Protein AF-A0A367QY16-F1 (afdb_monomer_lite)

Radius of gyration: 17.52 Å; chains: 1; bounding box: 40×23×53 Å

Organism: NCBI:txid1844469

Structure (mmCIF, N/CA/C/O backbone):
data_AF-A0A367QY16-F1
#
_entry.id   AF-A0A367QY16-F1
#
loop_
_atom_site.group_PDB
_atom_site.id
_atom_site.type_symbol
_atom_site.label_atom_id
_atom_site.label_alt_id
_atom_site.label_comp_id
_atom_site.label_asym_id
_atom_site.label_entity_id
_atom_site.label_seq_id
_atom_site.pdbx_PDB_ins_code
_atom_site.Cartn_x
_atom_site.Cartn_y
_atom_site.Cartn_z
_atom_site.occupancy
_atom_site.B_iso_or_equiv
_atom_site.auth_seq_id
_atom_site.auth_comp_id
_atom_site.auth_asym_id
_atom_site.auth_atom_id
_atom_site.pdbx_PDB_model_num
ATOM 1 N N . MET A 1 1 ? 15.841 -12.588 -4.298 1.00 68.31 1 MET A N 1
ATOM 2 C CA . MET A 1 1 ? 15.109 -12.790 -3.024 1.00 68.31 1 MET A CA 1
ATOM 3 C C . MET A 1 1 ? 15.069 -11.531 -2.154 1.00 68.31 1 MET A C 1
ATOM 5 O O . MET A 1 1 ? 13.974 -11.069 -1.874 1.00 68.31 1 MET A O 1
ATOM 9 N N . LYS A 1 2 ? 16.213 -10.916 -1.800 1.00 82.19 2 LYS A N 1
ATOM 10 C CA . LYS A 1 2 ? 16.260 -9.700 -0.952 1.00 82.19 2 LYS A CA 1
ATOM 11 C C . LYS A 1 2 ? 15.405 -8.526 -1.466 1.00 82.19 2 LYS A C 1
ATOM 13 O O . LYS A 1 2 ? 14.683 -7.927 -0.684 1.00 82.19 2 LYS A O 1
ATOM 18 N N . GLY A 1 3 ? 15.440 -8.241 -2.771 1.00 80.50 3 GLY A N 1
ATOM 19 C CA . GLY A 1 3 ? 14.646 -7.154 -3.365 1.00 80.50 3 GLY A CA 1
ATOM 20 C C . GLY A 1 3 ? 13.133 -7.389 -3.315 1.00 80.50 3 GLY A C 1
ATOM 21 O O . GLY A 1 3 ? 12.389 -6.468 -3.012 1.00 80.50 3 GLY A O 1
ATOM 22 N N . ILE A 1 4 ? 12.683 -8.630 -3.528 1.00 82.56 4 ILE A N 1
ATOM 23 C CA . ILE A 1 4 ? 11.259 -8.992 -3.424 1.00 82.56 4 ILE A CA 1
ATOM 24 C C . ILE A 1 4 ? 10.782 -8.768 -1.990 1.00 82.56 4 ILE A C 1
ATOM 26 O O . ILE A 1 4 ? 9.789 -8.085 -1.781 1.00 82.56 4 ILE A O 1
ATOM 30 N N . ILE A 1 5 ? 11.546 -9.263 -1.010 1.00 87.50 5 ILE A N 1
ATOM 31 C CA . ILE A 1 5 ? 11.250 -9.062 0.413 1.00 87.50 5 ILE A CA 1
ATOM 32 C C . ILE A 1 5 ? 11.160 -7.566 0.731 1.00 87.50 5 ILE A C 1
ATOM 34 O O . ILE A 1 5 ? 10.206 -7.143 1.366 1.00 87.50 5 ILE A O 1
ATOM 38 N N . PHE A 1 6 ? 12.105 -6.755 0.252 1.00 87.69 6 PHE A N 1
ATOM 39 C CA . PHE A 1 6 ? 12.103 -5.311 0.487 1.00 87.69 6 PHE A CA 1
ATOM 40 C C . PHE A 1 6 ? 10.848 -4.617 -0.067 1.00 87.69 6 PHE A C 1
ATOM 42 O O . PHE A 1 6 ? 10.197 -3.863 0.654 1.00 87.69 6 PHE A O 1
ATOM 49 N N . VAL A 1 7 ? 10.472 -4.913 -1.315 1.00 87.31 7 VAL A N 1
ATOM 50 C CA . VAL A 1 7 ? 9.277 -4.344 -1.959 1.00 87.31 7 VAL A CA 1
ATOM 51 C C . VAL A 1 7 ? 8.005 -4.780 -1.227 1.00 87.31 7 VAL A C 1
ATOM 53 O O . VAL A 1 7 ? 7.158 -3.944 -0.917 1.00 87.31 7 VAL A O 1
ATOM 56 N N . THR A 1 8 ? 7.888 -6.062 -0.873 1.00 88.69 8 THR A N 1
ATOM 57 C CA . THR A 1 8 ? 6.743 -6.565 -0.102 1.00 88.69 8 THR A CA 1
ATOM 58 C C . THR A 1 8 ? 6.657 -5.900 1.270 1.00 88.69 8 THR A C 1
ATOM 60 O O . THR A 1 8 ? 5.577 -5.467 1.665 1.00 88.69 8 THR A O 1
ATOM 63 N N . THR A 1 9 ? 7.781 -5.746 1.973 1.00 93.00 9 THR A N 1
ATOM 64 C CA . THR A 1 9 ? 7.817 -5.069 3.275 1.00 93.00 9 THR A CA 1
ATOM 65 C C . THR A 1 9 ? 7.357 -3.619 3.164 1.00 93.00 9 THR A C 1
ATOM 67 O O . THR A 1 9 ? 6.561 -3.185 3.989 1.00 93.00 9 THR A O 1
ATOM 70 N N . ILE A 1 10 ? 7.785 -2.876 2.138 1.00 93.12 10 ILE A N 1
ATOM 71 C CA . ILE A 1 10 ? 7.329 -1.493 1.931 1.00 93.12 10 ILE A CA 1
ATOM 72 C C . ILE A 1 10 ? 5.810 -1.438 1.729 1.00 93.12 10 ILE A C 1
ATOM 74 O O . ILE A 1 10 ? 5.148 -0.636 2.387 1.00 93.12 10 ILE A O 1
ATOM 78 N N . ALA A 1 11 ? 5.243 -2.303 0.879 1.00 92.69 11 ALA A N 1
ATOM 79 C CA . ALA A 1 11 ? 3.791 -2.345 0.675 1.00 92.69 11 ALA A CA 1
ATOM 80 C C . ALA A 1 11 ? 3.029 -2.625 1.974 1.00 92.69 11 ALA A C 1
ATOM 82 O O . ALA A 1 11 ? 2.039 -1.952 2.272 1.00 92.69 11 ALA A O 1
ATOM 83 N N . VAL A 1 12 ? 3.511 -3.593 2.757 1.00 95.75 12 VAL A N 1
ATOM 84 C CA . VAL A 1 12 ? 2.923 -3.946 4.053 1.00 95.75 12 VAL A CA 1
ATOM 85 C C . VAL A 1 12 ? 2.993 -2.764 5.015 1.00 95.75 12 VAL A C 1
ATOM 87 O O . VAL A 1 12 ? 1.985 -2.430 5.630 1.00 95.75 12 VAL A O 1
ATOM 90 N N . VAL A 1 13 ? 4.146 -2.099 5.117 1.00 96.75 13 VAL A N 1
ATOM 91 C CA . VAL A 1 13 ? 4.342 -0.971 6.036 1.00 96.75 13 VAL A CA 1
ATOM 92 C C . VAL A 1 13 ? 3.440 0.207 5.672 1.00 96.75 13 VAL A C 1
ATOM 94 O O . VAL A 1 13 ? 2.740 0.711 6.546 1.00 96.75 13 VAL A O 1
ATOM 97 N N . ILE A 1 14 ? 3.394 0.625 4.402 1.00 94.94 14 ILE A N 1
ATOM 98 C CA . ILE A 1 14 ? 2.551 1.757 3.978 1.00 94.94 14 ILE A CA 1
ATOM 99 C C . ILE A 1 14 ? 1.069 1.444 4.227 1.00 94.94 14 ILE A C 1
ATOM 101 O O . ILE A 1 14 ? 0.359 2.258 4.820 1.00 94.94 14 ILE A O 1
ATOM 105 N N . SER A 1 15 ? 0.616 0.247 3.842 1.00 95.88 15 SER A N 1
ATOM 106 C CA . SER A 1 15 ? -0.776 -0.176 4.053 1.00 95.88 15 SER A CA 1
ATOM 107 C C . SER A 1 15 ? -1.128 -0.228 5.541 1.00 95.88 15 SER A C 1
ATOM 109 O O . SER A 1 15 ? -2.203 0.217 5.941 1.00 95.88 15 SER A O 1
ATOM 111 N N . ALA A 1 16 ? -0.215 -0.730 6.380 1.00 96.12 16 ALA A N 1
ATOM 112 C CA . ALA A 1 16 ? -0.408 -0.800 7.825 1.00 96.12 16 ALA A CA 1
ATOM 113 C C . ALA A 1 16 ? -0.462 0.589 8.470 1.00 96.12 16 ALA A C 1
ATOM 115 O O . ALA A 1 16 ? -1.289 0.802 9.354 1.00 96.12 16 ALA A O 1
ATOM 116 N N . ILE A 1 17 ? 0.365 1.542 8.025 1.00 97.56 17 ILE A N 1
ATOM 117 C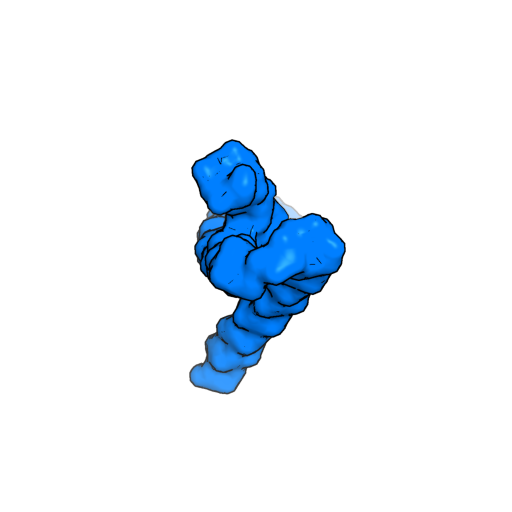 CA . ILE A 1 17 ? 0.317 2.928 8.513 1.00 97.56 17 ILE A CA 1
ATOM 118 C C . ILE A 1 17 ? -1.056 3.540 8.217 1.00 97.56 17 ILE A C 1
ATOM 120 O O . ILE A 1 17 ? -1.707 4.031 9.136 1.00 97.56 17 ILE A O 1
ATOM 124 N N . ILE A 1 18 ? -1.531 3.464 6.969 1.00 95.81 18 ILE A N 1
ATOM 125 C CA . ILE A 1 18 ? -2.826 4.049 6.579 1.00 95.81 18 ILE A CA 1
ATOM 126 C C . ILE A 1 18 ? -3.983 3.367 7.321 1.00 95.81 18 ILE A C 1
ATOM 128 O O . ILE A 1 18 ? -4.838 4.051 7.883 1.00 95.81 18 ILE A O 1
ATOM 132 N N . GLY A 1 19 ? -3.982 2.032 7.391 1.00 94.69 19 GLY A N 1
ATOM 133 C CA . GLY A 1 19 ? -4.994 1.288 8.140 1.00 94.69 19 GLY A CA 1
ATOM 134 C C . GLY A 1 19 ? -4.996 1.637 9.629 1.00 94.69 19 GLY A C 1
ATOM 135 O O . GLY A 1 19 ? -6.061 1.776 10.229 1.00 94.69 19 GLY A O 1
ATOM 136 N N . SER A 1 20 ? -3.818 1.838 10.227 1.00 95.75 20 SER A N 1
ATOM 137 C CA . SER A 1 20 ? -3.695 2.234 11.637 1.00 95.75 20 SER A CA 1
ATOM 138 C C . SER A 1 20 ? -4.233 3.641 11.875 1.00 95.75 20 SER A C 1
ATOM 140 O O . SER A 1 20 ? -4.907 3.866 12.876 1.00 95.75 20 SER A O 1
ATOM 142 N N . LEU A 1 21 ? -3.986 4.580 10.956 1.00 95.50 21 LEU A N 1
ATOM 143 C CA . LEU A 1 21 ? -4.546 5.931 11.040 1.00 95.50 21 LEU A CA 1
ATOM 144 C C . LEU A 1 21 ? -6.079 5.894 11.035 1.00 95.50 21 LEU A C 1
ATOM 146 O O . LEU A 1 21 ? -6.702 6.503 11.904 1.00 95.50 21 LEU A O 1
ATOM 150 N N . TRP A 1 22 ? -6.681 5.125 10.123 1.00 92.50 22 TRP A N 1
ATOM 151 C CA . TRP A 1 22 ? -8.131 4.909 10.103 1.00 92.50 22 TRP A CA 1
ATOM 152 C C . TRP A 1 22 ? -8.646 4.317 11.414 1.00 92.50 22 TRP A C 1
ATOM 154 O O . TRP A 1 22 ? -9.606 4.827 11.991 1.00 92.50 22 TRP A O 1
ATOM 164 N N . ALA A 1 23 ? -7.984 3.269 11.901 1.00 91.31 23 ALA A N 1
ATOM 165 C CA . ALA A 1 23 ? -8.358 2.590 13.130 1.00 91.31 23 ALA A CA 1
ATOM 166 C C . ALA A 1 23 ? -8.301 3.524 14.349 1.00 91.31 23 ALA A C 1
ATOM 168 O O . ALA A 1 23 ? -9.251 3.580 15.120 1.00 91.31 23 ALA A O 1
ATOM 169 N N . ILE A 1 24 ? -7.231 4.309 14.504 1.00 93.38 24 ILE A N 1
ATOM 170 C CA . ILE A 1 24 ? -7.085 5.254 15.621 1.00 93.38 24 ILE A CA 1
ATOM 171 C C . ILE A 1 24 ? -8.206 6.298 15.594 1.00 93.38 24 ILE A C 1
ATOM 173 O O . ILE A 1 24 ? -8.851 6.525 16.617 1.00 93.38 24 ILE A O 1
ATOM 177 N N . ILE A 1 25 ? -8.470 6.900 14.429 1.00 89.81 25 ILE A N 1
ATOM 178 C CA . ILE A 1 25 ? -9.532 7.905 14.276 1.00 89.81 25 ILE A CA 1
ATOM 179 C C . ILE A 1 25 ? -10.893 7.301 14.647 1.00 89.81 25 ILE A C 1
ATOM 181 O O . ILE A 1 25 ? -11.664 7.906 15.391 1.00 89.81 25 ILE A O 1
ATOM 185 N N . TYR A 1 26 ? -11.180 6.093 14.165 1.00 89.69 26 TYR A N 1
ATOM 186 C CA . TYR A 1 26 ? -12.471 5.451 14.383 1.00 89.69 26 TYR A CA 1
ATOM 187 C C . TYR A 1 26 ? -12.649 4.912 15.811 1.00 89.69 26 TYR A C 1
ATOM 189 O O . TYR A 1 26 ? -13.762 4.931 16.343 1.00 89.69 26 TYR A O 1
ATOM 197 N N . LEU A 1 27 ? -11.568 4.484 16.468 1.00 91.62 27 LEU A N 1
ATOM 198 C CA . LEU A 1 27 ? -11.592 4.060 17.869 1.00 91.62 27 LEU A CA 1
ATOM 199 C C . LEU A 1 27 ? -11.967 5.218 18.792 1.00 91.62 27 LEU A C 1
ATOM 201 O O . LEU A 1 27 ? -12.777 5.041 19.700 1.00 91.62 27 LEU A O 1
ATOM 205 N N . LEU A 1 28 ? -11.406 6.404 18.534 1.00 90.56 28 LEU A N 1
ATOM 206 C CA . LEU A 1 28 ? -11.717 7.622 19.284 1.00 90.56 28 LEU A CA 1
ATOM 207 C C . LEU A 1 28 ? -13.191 8.025 19.143 1.00 90.56 28 LEU A C 1
ATOM 209 O O . LEU A 1 28 ? -13.751 8.605 20.070 1.00 90.56 28 LEU A O 1
ATOM 213 N N . TYR A 1 29 ? -13.813 7.703 18.007 1.00 87.38 29 TYR A N 1
ATOM 214 C CA . TYR A 1 29 ? -15.212 8.020 17.734 1.00 87.38 29 TYR A CA 1
ATOM 215 C C . TYR A 1 29 ? -16.194 6.971 18.282 1.00 87.38 29 TYR A C 1
ATOM 217 O O . TYR A 1 29 ? -17.129 7.315 18.998 1.00 87.38 29 TYR A O 1
ATOM 225 N N . SER A 1 30 ? -15.994 5.693 17.951 1.00 87.00 30 SER A N 1
ATOM 226 C CA . SER A 1 30 ? -16.967 4.620 18.220 1.00 87.00 30 SER A CA 1
ATOM 227 C C . SER A 1 30 ? -16.747 3.883 19.542 1.00 87.00 30 SER A C 1
ATOM 229 O O . SER A 1 30 ? -17.645 3.179 20.000 1.00 87.00 30 SER A O 1
ATOM 231 N N . GLN A 1 31 ? -15.539 3.969 20.117 1.00 85.56 31 GLN A N 1
ATOM 232 C CA . GLN A 1 31 ? -15.079 3.170 21.263 1.00 85.56 31 GLN A CA 1
ATOM 233 C C . GLN A 1 31 ? -15.249 1.644 21.092 1.00 85.56 31 GLN A C 1
ATOM 235 O O . GLN A 1 31 ? -15.123 0.886 22.054 1.00 85.56 31 GLN A O 1
ATOM 240 N N . ASN A 1 32 ? -15.492 1.165 19.866 1.00 90.56 32 ASN A N 1
ATOM 241 C CA . ASN A 1 32 ? -15.692 -0.246 19.574 1.00 90.56 32 ASN A CA 1
ATOM 242 C C . ASN A 1 32 ? -14.433 -0.837 18.930 1.00 90.56 32 ASN A C 1
ATOM 244 O O . ASN A 1 32 ? -14.139 -0.620 17.750 1.00 90.56 32 ASN A O 1
ATOM 248 N N . ILE A 1 33 ? -13.696 -1.622 19.718 1.00 90.69 33 ILE A N 1
ATOM 249 C CA . ILE A 1 33 ? -12.442 -2.260 19.295 1.00 90.69 33 ILE A CA 1
ATOM 250 C C . ILE A 1 33 ? -12.672 -3.228 18.125 1.00 90.69 33 ILE A C 1
ATOM 252 O O . ILE A 1 33 ? -11.850 -3.283 17.212 1.00 90.69 33 ILE A O 1
ATOM 256 N N . GLN A 1 34 ? -13.794 -3.953 18.106 1.00 92.62 34 GLN A N 1
ATOM 257 C CA . GLN A 1 34 ? -14.075 -4.938 17.060 1.00 92.62 34 GLN A CA 1
ATOM 258 C C . GLN A 1 34 ? -14.261 -4.266 15.694 1.00 92.62 34 GLN A C 1
ATOM 260 O O . GLN A 1 34 ? -13.657 -4.679 14.705 1.00 92.62 34 GLN A O 1
ATOM 265 N N . ILE A 1 35 ? -15.070 -3.204 15.641 1.00 91.19 35 ILE A N 1
ATOM 266 C CA . ILE A 1 35 ? -15.326 -2.450 14.403 1.00 91.19 35 ILE A CA 1
ATOM 267 C C . ILE A 1 35 ? -14.043 -1.753 13.939 1.00 91.19 35 ILE A C 1
ATOM 269 O O . ILE A 1 35 ? -13.710 -1.776 12.757 1.00 91.19 35 ILE A O 1
ATOM 273 N N . THR A 1 36 ? -13.272 -1.221 14.885 1.00 92.81 36 THR A N 1
ATOM 274 C CA . THR A 1 36 ? -11.971 -0.596 14.627 1.00 92.81 36 THR A CA 1
ATOM 275 C C . THR A 1 36 ? -10.977 -1.562 13.977 1.00 92.81 36 THR A C 1
ATOM 277 O O . THR A 1 36 ? -10.318 -1.211 12.997 1.00 92.81 36 THR A O 1
ATOM 280 N N . LEU A 1 37 ? -10.867 -2.787 14.499 1.00 93.31 37 LEU A N 1
ATOM 281 C CA . LEU A 1 37 ? -9.995 -3.812 13.925 1.00 93.31 37 LEU A CA 1
ATOM 282 C C . LEU A 1 37 ? -10.457 -4.219 12.526 1.00 93.31 37 LEU A C 1
ATOM 284 O O . LEU A 1 37 ? -9.630 -4.369 11.629 1.00 93.31 37 LEU A O 1
ATOM 288 N N . ASN A 1 38 ? -11.765 -4.339 12.306 1.00 94.25 38 ASN A N 1
ATOM 289 C CA . ASN A 1 38 ? -12.283 -4.617 10.972 1.00 94.25 38 ASN A CA 1
ATOM 290 C C . ASN A 1 38 ? -11.929 -3.486 9.994 1.00 94.25 38 ASN A C 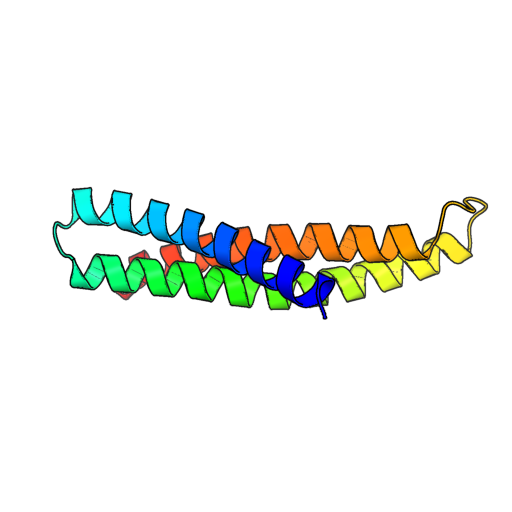1
ATOM 292 O O . ASN A 1 38 ? -11.405 -3.770 8.919 1.00 94.25 38 ASN A O 1
ATOM 296 N N . LEU A 1 39 ? -12.115 -2.219 10.379 1.00 94.50 39 LEU A N 1
ATOM 297 C CA . LEU A 1 39 ? -11.719 -1.068 9.564 1.00 94.50 39 LEU A CA 1
ATOM 298 C C . LEU A 1 39 ? -10.225 -1.106 9.208 1.00 94.50 39 LEU A C 1
ATOM 300 O O . LEU A 1 39 ? -9.871 -0.906 8.043 1.00 94.50 39 LEU A O 1
ATOM 304 N N . PHE A 1 40 ? -9.363 -1.411 10.188 1.00 96.50 40 PHE A N 1
ATOM 305 C CA . PHE A 1 40 ? -7.933 -1.612 9.952 1.00 96.50 40 PHE A CA 1
ATOM 306 C C . PHE A 1 40 ? -7.703 -2.652 8.856 1.00 96.50 40 PHE A C 1
ATOM 308 O O . PHE A 1 40 ? -6.997 -2.369 7.892 1.00 96.50 40 PHE A O 1
ATOM 315 N N . PHE A 1 41 ? -8.314 -3.835 8.972 1.00 96.31 41 PHE A N 1
ATOM 316 C CA . PHE A 1 41 ? -8.113 -4.915 8.007 1.00 96.31 41 PHE A CA 1
ATOM 317 C C . PHE A 1 41 ? -8.636 -4.560 6.615 1.00 96.31 41 PHE A C 1
ATOM 319 O O . PHE A 1 41 ? -7.943 -4.814 5.632 1.00 96.31 41 PHE A O 1
ATOM 326 N N . TYR A 1 42 ? -9.808 -3.933 6.511 1.00 95.88 42 TYR A N 1
ATOM 327 C CA . TYR A 1 42 ? -10.360 -3.510 5.221 1.00 95.88 42 TYR A CA 1
ATOM 328 C C . TYR A 1 42 ? -9.462 -2.486 4.519 1.00 95.88 42 TYR A C 1
ATOM 330 O O . TYR A 1 42 ? -9.195 -2.618 3.324 1.00 95.88 42 TYR A O 1
ATOM 338 N N . SER A 1 43 ? -8.944 -1.505 5.259 1.00 96.56 43 SER A N 1
ATOM 339 C CA . SER A 1 43 ? -7.981 -0.541 4.724 1.00 96.56 43 SER A CA 1
ATOM 340 C C . SER A 1 43 ? -6.640 -1.210 4.389 1.00 96.56 43 SER A C 1
ATOM 342 O O . SER A 1 43 ? -6.116 -1.038 3.292 1.00 96.56 43 SER A O 1
ATOM 344 N N . PHE A 1 44 ? -6.110 -2.055 5.274 1.00 97.19 44 PHE A N 1
ATOM 345 C CA . PHE A 1 44 ? -4.845 -2.759 5.070 1.00 97.19 44 PHE A CA 1
ATOM 346 C C . PHE A 1 44 ? -4.867 -3.644 3.816 1.00 97.19 44 PHE A C 1
ATOM 348 O O . PHE A 1 44 ? -4.005 -3.513 2.946 1.00 97.19 44 PHE A O 1
ATOM 355 N N . PHE A 1 45 ? -5.870 -4.517 3.688 1.00 97.00 45 PHE A N 1
ATOM 356 C CA . PHE A 1 45 ? -6.007 -5.377 2.515 1.00 97.00 45 PHE A CA 1
ATOM 357 C C . PHE A 1 45 ? -6.327 -4.570 1.260 1.00 97.00 45 PHE A C 1
ATOM 359 O O . PHE A 1 45 ? -5.775 -4.873 0.203 1.00 97.00 45 PHE A O 1
ATOM 366 N N . GLY A 1 46 ? -7.142 -3.516 1.376 1.00 96.06 46 GLY A N 1
ATOM 367 C CA . GLY A 1 46 ? -7.380 -2.571 0.289 1.00 96.06 46 GLY A CA 1
ATOM 368 C C . GLY A 1 46 ? -6.074 -2.011 -0.274 1.00 96.06 46 GLY A C 1
ATOM 369 O O . GLY A 1 46 ? -5.881 -2.026 -1.487 1.00 96.06 46 GLY A O 1
ATOM 370 N N . GLY A 1 47 ? -5.139 -1.609 0.593 1.00 96.25 47 GLY A N 1
ATOM 371 C CA . GLY A 1 47 ? -3.819 -1.123 0.186 1.00 96.25 47 GLY A CA 1
ATOM 372 C C . GLY A 1 47 ? -2.967 -2.183 -0.506 1.00 96.25 47 GLY A C 1
ATOM 373 O O . GLY A 1 47 ? -2.389 -1.924 -1.560 1.00 96.25 47 GLY A O 1
ATOM 374 N N . LEU A 1 48 ? -2.941 -3.412 0.014 1.00 96.50 48 LEU A N 1
ATOM 375 C CA . LEU A 1 48 ? -2.204 -4.503 -0.631 1.00 96.50 48 LEU A CA 1
ATOM 376 C C . LEU A 1 48 ? -2.754 -4.830 -2.028 1.00 96.50 48 LEU A C 1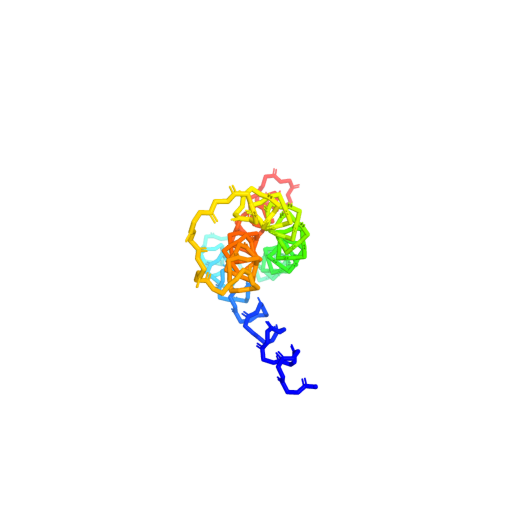
ATOM 378 O O . LEU A 1 48 ? -1.981 -4.945 -2.982 1.00 96.50 48 LEU A O 1
ATOM 382 N N . PHE A 1 49 ? -4.079 -4.940 -2.170 1.00 96.56 49 PHE A N 1
ATOM 383 C CA . PHE A 1 49 ? -4.717 -5.184 -3.466 1.00 96.56 49 PHE A CA 1
ATOM 384 C C . PHE A 1 49 ? -4.520 -4.015 -4.427 1.00 96.56 49 PHE A C 1
ATOM 386 O O . PHE A 1 49 ? -4.190 -4.231 -5.593 1.00 96.56 49 PHE A O 1
ATOM 393 N N . GLY A 1 50 ? -4.658 -2.786 -3.932 1.00 96.06 50 GLY A N 1
ATOM 394 C CA . GLY A 1 50 ? -4.400 -1.582 -4.705 1.00 96.06 50 GLY A CA 1
ATOM 395 C C . GLY A 1 50 ? -2.963 -1.530 -5.219 1.00 96.06 50 GLY A C 1
ATOM 396 O O . GLY A 1 50 ? -2.751 -1.232 -6.390 1.00 96.06 50 GLY A O 1
ATOM 397 N N . GLY A 1 51 ? -1.979 -1.930 -4.410 1.00 95.12 51 GLY A N 1
ATOM 398 C CA . GLY A 1 51 ? -0.591 -2.068 -4.852 1.00 95.12 51 GLY A CA 1
ATOM 399 C C . GLY A 1 51 ? -0.413 -3.088 -5.974 1.00 95.12 51 GLY A C 1
ATOM 400 O O . GLY A 1 51 ? 0.274 -2.805 -6.953 1.00 95.12 51 GLY A O 1
ATOM 401 N N . ILE A 1 52 ? -1.062 -4.254 -5.889 1.00 94.81 52 ILE A N 1
ATOM 402 C CA . ILE A 1 52 ? -1.023 -5.259 -6.966 1.00 94.81 52 ILE A CA 1
ATOM 403 C C . ILE A 1 52 ? -1.597 -4.672 -8.263 1.00 94.81 52 ILE A C 1
ATOM 405 O O . ILE A 1 52 ? -0.937 -4.717 -9.302 1.00 94.81 52 ILE A O 1
ATOM 409 N N . VAL A 1 53 ? -2.794 -4.082 -8.199 1.00 96.38 53 VAL A N 1
ATOM 410 C CA . VAL A 1 53 ? -3.467 -3.474 -9.359 1.00 96.38 53 VAL A CA 1
ATOM 411 C C . VAL A 1 53 ? -2.639 -2.323 -9.937 1.00 96.38 53 VAL A C 1
ATOM 413 O O . VAL A 1 53 ? -2.412 -2.274 -11.145 1.00 96.38 53 VAL A O 1
ATOM 416 N N . GLY A 1 54 ? -2.119 -1.445 -9.081 1.00 94.81 54 GLY A N 1
ATOM 417 C CA . GLY A 1 54 ? -1.237 -0.344 -9.457 1.00 94.81 54 GLY A CA 1
ATOM 418 C C . GLY A 1 54 ? 0.047 -0.830 -10.127 1.00 94.81 54 GLY A C 1
ATOM 419 O O . GLY A 1 54 ? 0.441 -0.297 -11.158 1.00 94.81 54 GLY A O 1
ATOM 420 N N . GLY A 1 55 ? 0.657 -1.906 -9.627 1.00 93.38 55 GLY A N 1
ATOM 421 C CA . GLY A 1 55 ? 1.811 -2.537 -10.269 1.00 93.38 55 GLY A CA 1
ATOM 422 C C . GLY A 1 55 ? 1.504 -3.037 -11.686 1.00 93.38 55 GLY A C 1
ATOM 423 O O . GLY A 1 55 ? 2.290 -2.795 -12.603 1.00 93.38 55 GLY A O 1
ATOM 424 N N . PHE A 1 56 ? 0.342 -3.668 -11.896 1.00 93.81 56 PHE A N 1
ATOM 425 C CA . PHE A 1 56 ? -0.104 -4.086 -13.232 1.00 93.81 56 PHE A CA 1
ATOM 426 C C . PHE A 1 56 ? -0.350 -2.896 -14.166 1.00 93.81 56 PHE A C 1
ATOM 428 O O . PHE A 1 56 ? 0.106 -2.914 -15.309 1.00 93.81 56 PHE A O 1
ATOM 435 N N . ILE A 1 57 ? -1.023 -1.844 -13.691 1.00 93.81 57 ILE A N 1
ATOM 436 C CA . ILE A 1 57 ? -1.255 -0.625 -14.481 1.00 93.81 57 ILE A CA 1
ATOM 437 C C . ILE A 1 57 ? 0.080 0.033 -14.842 1.00 93.81 57 ILE A C 1
ATOM 439 O O . ILE A 1 57 ? 0.325 0.322 -16.011 1.00 93.81 57 ILE A O 1
ATOM 443 N N . GLY A 1 58 ? 0.974 0.201 -13.867 1.00 92.44 58 GLY A N 1
ATOM 444 C CA . GLY A 1 58 ? 2.303 0.765 -14.077 1.00 92.44 58 GLY A CA 1
ATOM 445 C C . GLY A 1 58 ? 3.142 -0.048 -15.057 1.00 92.44 58 GLY A C 1
ATOM 446 O O . GLY A 1 58 ? 3.849 0.534 -15.875 1.00 92.44 58 GLY A O 1
ATOM 447 N N . HIS A 1 59 ? 3.008 -1.377 -15.051 1.00 90.56 59 HIS A N 1
ATOM 448 C CA . HIS A 1 59 ? 3.642 -2.240 -16.042 1.00 90.56 59 HIS A CA 1
ATOM 449 C C . HIS A 1 59 ? 3.133 -1.956 -17.463 1.00 90.56 59 HIS A C 1
ATOM 451 O O . HIS A 1 59 ? 3.940 -1.774 -18.375 1.00 90.56 59 HIS A O 1
ATOM 457 N N . LEU A 1 60 ? 1.812 -1.869 -17.653 1.00 90.88 60 LEU A N 1
ATOM 458 C CA . LEU A 1 60 ? 1.203 -1.584 -18.957 1.00 90.88 60 LEU A CA 1
ATOM 459 C C . LEU A 1 60 ? 1.549 -0.175 -19.463 1.00 90.88 60 LEU A C 1
ATOM 461 O O . LEU A 1 60 ? 1.911 -0.005 -20.629 1.00 90.88 60 LEU A O 1
ATOM 465 N N . VAL A 1 61 ? 1.481 0.829 -18.584 1.00 89.38 61 VAL A N 1
ATOM 466 C CA . VAL A 1 61 ? 1.849 2.216 -18.909 1.00 89.38 61 VAL A CA 1
ATOM 467 C C . VAL A 1 61 ? 3.338 2.309 -19.235 1.00 89.38 61 VAL A C 1
ATOM 469 O O . VAL A 1 61 ? 3.711 2.899 -20.250 1.00 89.38 61 VAL A O 1
ATOM 472 N N . GLY A 1 62 ? 4.186 1.662 -18.433 1.00 86.38 62 GLY A N 1
ATOM 473 C CA . GLY A 1 62 ? 5.623 1.597 -18.663 1.00 86.38 62 GLY A CA 1
ATOM 474 C C . GLY A 1 62 ? 5.968 0.947 -20.002 1.00 86.38 62 GLY A C 1
ATOM 475 O O . GLY A 1 62 ? 6.850 1.440 -20.697 1.00 86.38 62 GLY A O 1
ATOM 476 N N . LEU A 1 63 ? 5.270 -0.127 -20.398 1.00 84.19 63 LEU A N 1
ATOM 477 C CA . LEU A 1 63 ? 5.475 -0.785 -21.697 1.00 84.19 63 LEU A CA 1
ATOM 478 C C . LEU A 1 63 ? 5.131 0.135 -22.873 1.00 84.19 63 LEU A C 1
ATOM 480 O O . LEU A 1 63 ? 5.834 0.140 -23.885 1.00 84.19 63 LEU A O 1
ATOM 484 N N . ARG A 1 64 ? 4.066 0.932 -22.744 1.00 82.25 64 ARG A N 1
ATOM 485 C CA . ARG A 1 64 ? 3.701 1.920 -23.762 1.00 82.25 64 ARG A CA 1
ATOM 486 C C . ARG A 1 64 ? 4.750 3.027 -23.865 1.00 82.25 64 ARG A C 1
ATOM 488 O O . ARG A 1 64 ? 5.219 3.307 -24.964 1.00 82.25 64 ARG A O 1
ATOM 495 N N . ALA A 1 65 ? 5.153 3.599 -22.731 1.00 74.19 65 ALA A N 1
ATOM 496 C CA . ALA A 1 65 ? 6.167 4.651 -22.680 1.00 74.19 65 ALA A CA 1
ATOM 497 C C . AL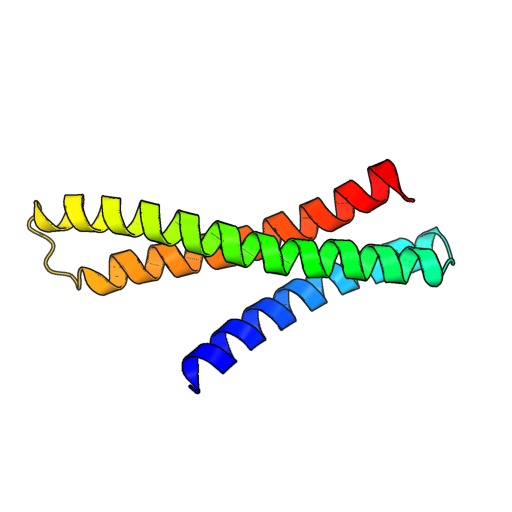A A 1 65 ? 7.529 4.166 -23.213 1.00 74.19 65 ALA A C 1
ATOM 499 O O . ALA A 1 65 ? 8.206 4.891 -23.935 1.00 74.19 65 ALA A O 1
ATOM 500 N N . TYR A 1 66 ? 7.899 2.914 -22.922 1.00 68.00 66 TYR A N 1
ATOM 501 C CA . TYR A 1 66 ? 9.088 2.254 -23.467 1.00 68.00 66 TYR A CA 1
ATOM 502 C C . TYR A 1 66 ? 9.064 2.191 -25.003 1.00 68.00 66 TYR A C 1
ATOM 504 O O . TYR A 1 66 ? 10.051 2.519 -25.664 1.00 68.00 66 TYR A O 1
ATOM 512 N N . LYS A 1 67 ? 7.919 1.807 -25.583 1.00 68.56 67 LYS A N 1
ATOM 513 C CA . LYS A 1 67 ? 7.741 1.699 -27.038 1.00 68.56 67 LYS A CA 1
ATOM 514 C C . LYS A 1 67 ? 7.776 3.059 -27.747 1.00 68.56 67 LYS A C 1
ATOM 516 O O . LYS A 1 67 ? 8.187 3.143 -28.898 1.00 68.56 67 LYS A O 1
ATOM 521 N N . GLU A 1 68 ? 7.336 4.119 -27.075 1.00 66.50 68 GLU A N 1
ATOM 522 C CA . GLU A 1 68 ? 7.402 5.489 -27.597 1.00 66.50 68 GLU A CA 1
ATOM 523 C C . GLU A 1 68 ? 8.826 6.076 -27.470 1.00 66.50 68 GLU A C 1
ATOM 525 O O . GLU A 1 68 ? 9.278 6.783 -28.369 1.00 66.50 68 GLU A O 1
ATOM 530 N N . ALA A 1 69 ? 9.576 5.718 -26.417 1.00 59.50 69 ALA A N 1
ATOM 531 C CA . ALA A 1 69 ? 10.961 6.156 -26.203 1.00 59.50 69 ALA A CA 1
ATOM 532 C C . ALA A 1 69 ? 11.970 5.520 -27.177 1.00 59.50 69 ALA A C 1
ATOM 534 O O . ALA A 1 69 ? 12.885 6.200 -27.634 1.00 59.50 69 ALA A O 1
ATOM 535 N N . THR A 1 70 ? 11.765 4.257 -27.564 1.00 57.78 70 THR A N 1
ATOM 536 C CA . THR A 1 70 ? 12.581 3.552 -28.580 1.00 57.78 70 THR A CA 1
ATOM 537 C C . THR A 1 70 ? 12.484 4.178 -29.982 1.00 57.78 70 THR A C 1
ATOM 539 O O . THR A 1 70 ? 13.321 3.904 -30.838 1.00 57.78 70 THR A O 1
ATOM 542 N N . GLY A 1 71 ? 11.491 5.045 -30.229 1.00 56.09 71 GLY A N 1
ATOM 543 C CA . GLY A 1 71 ? 11.356 5.830 -31.462 1.00 56.09 71 GLY A CA 1
ATOM 544 C C . GLY A 1 71 ? 12.009 7.221 -31.425 1.00 56.09 71 GLY A C 1
ATOM 545 O O . GLY A 1 71 ? 11.951 7.933 -32.427 1.00 56.09 71 GLY A O 1
ATOM 546 N N . GLY A 1 72 ? 12.602 7.634 -30.297 1.00 56.97 72 GLY A N 1
ATOM 547 C CA . GLY A 1 72 ? 13.155 8.975 -30.080 1.00 56.97 72 GLY A CA 1
ATOM 548 C C . GLY A 1 72 ? 14.635 8.984 -29.669 1.00 56.97 72 GLY A C 1
ATOM 549 O O . GLY A 1 72 ? 15.178 8.004 -29.181 1.00 56.97 72 GLY A O 1
ATOM 550 N N . ILE A 1 73 ? 15.294 10.136 -29.840 1.00 51.31 73 ILE A N 1
ATOM 551 C CA . ILE A 1 73 ? 16.752 10.366 -29.678 1.00 51.31 73 ILE A CA 1
ATOM 552 C C . ILE A 1 73 ? 17.240 10.248 -28.204 1.00 51.31 73 ILE A C 1
ATOM 554 O O . ILE A 1 73 ? 18.430 10.366 -27.915 1.00 51.31 73 ILE A O 1
ATOM 558 N N . PHE A 1 74 ? 16.350 9.997 -27.239 1.00 51.38 74 PHE A N 1
ATOM 559 C CA . PHE A 1 74 ? 16.685 9.976 -25.810 1.00 51.38 74 PHE A CA 1
ATOM 560 C C . PHE A 1 74 ? 17.158 8.589 -25.337 1.00 51.38 74 PHE A C 1
ATOM 562 O O . PHE A 1 74 ? 16.392 7.784 -24.816 1.00 51.38 74 PHE A O 1
ATOM 569 N N . ILE A 1 75 ? 18.467 8.346 -25.452 1.00 53.34 75 ILE A N 1
ATOM 570 C CA . ILE A 1 75 ? 19.178 7.146 -24.964 1.00 53.34 75 ILE A CA 1
ATOM 571 C C . ILE A 1 75 ? 19.444 7.254 -23.447 1.00 53.34 75 ILE A C 1
ATOM 573 O O . ILE A 1 75 ? 20.567 7.102 -22.972 1.00 53.34 75 ILE A O 1
ATOM 577 N N . VAL A 1 76 ? 18.423 7.565 -22.645 1.00 53.25 76 VAL A N 1
ATOM 578 C CA . VAL A 1 76 ? 18.531 7.467 -21.180 1.00 53.25 76 VAL A CA 1
ATOM 579 C C . VAL A 1 76 ? 17.745 6.244 -20.732 1.00 53.25 76 VAL A C 1
ATOM 581 O O . VAL A 1 76 ? 16.544 6.311 -20.505 1.00 53.25 76 VAL A O 1
ATOM 584 N N . GLY A 1 77 ? 18.461 5.118 -20.645 1.00 61.25 77 GLY A N 1
ATOM 585 C CA . GLY A 1 77 ? 18.083 3.893 -19.937 1.00 61.25 77 GLY A CA 1
ATOM 586 C C . GLY A 1 77 ? 16.610 3.505 -20.041 1.00 61.25 77 GLY A C 1
ATOM 587 O O . GLY A 1 77 ? 15.874 3.638 -19.071 1.00 61.25 77 GLY A O 1
ATOM 588 N N . GLU A 1 78 ? 16.189 2.972 -21.183 1.00 66.06 78 GLU A N 1
ATOM 589 C CA . GLU A 1 78 ? 14.793 2.609 -21.466 1.00 66.06 78 GLU A CA 1
ATOM 590 C C . GLU A 1 78 ? 14.142 1.725 -20.372 1.00 66.06 78 GLU A C 1
ATOM 592 O O . GLU A 1 78 ? 12.966 1.881 -20.040 1.00 66.06 78 GLU A O 1
ATOM 597 N N . GLY A 1 79 ? 14.920 0.839 -19.738 1.00 71.88 79 GLY A N 1
ATOM 598 C CA . GLY A 1 79 ? 14.463 0.016 -18.610 1.00 71.88 79 GLY A CA 1
ATOM 599 C C . GLY A 1 79 ? 14.192 0.797 -17.314 1.00 71.88 79 GLY A C 1
ATOM 600 O O . GLY A 1 79 ? 13.341 0.390 -16.523 1.00 71.88 79 GLY A O 1
ATOM 601 N N . LEU A 1 80 ? 14.862 1.936 -17.102 1.00 78.88 80 LEU A N 1
ATOM 602 C CA . LEU A 1 80 ? 14.619 2.816 -15.954 1.00 78.88 80 LEU A CA 1
ATOM 603 C C . LEU A 1 80 ? 13.271 3.525 -16.076 1.00 78.88 80 LEU A C 1
ATOM 605 O O . LEU A 1 80 ? 12.567 3.642 -15.078 1.00 78.88 80 LEU A O 1
ATOM 609 N N . VAL A 1 81 ? 12.885 3.943 -17.287 1.00 81.00 81 VAL A N 1
ATOM 610 C CA . VAL A 1 81 ? 11.584 4.584 -17.539 1.00 81.00 81 VAL A CA 1
ATOM 611 C C . VAL A 1 81 ? 10.442 3.611 -17.248 1.00 81.00 81 VAL A C 1
ATOM 613 O O . VAL A 1 81 ? 9.494 3.957 -16.544 1.00 81.00 81 VAL A O 1
ATOM 616 N N . TRP A 1 82 ? 10.552 2.370 -17.726 1.00 84.75 82 TRP A N 1
ATOM 617 C CA . TRP A 1 82 ? 9.568 1.324 -17.438 1.00 84.75 82 TRP A CA 1
ATOM 618 C C . TRP A 1 82 ? 9.448 1.043 -15.933 1.00 84.75 82 TRP A C 1
ATOM 620 O O . TRP A 1 82 ? 8.344 1.021 -15.384 1.00 84.75 82 TRP A O 1
ATOM 630 N N . PHE A 1 83 ? 10.583 0.885 -15.248 1.00 86.31 83 PHE A N 1
ATOM 631 C CA . PHE A 1 83 ? 10.607 0.615 -13.811 1.00 86.31 83 PHE A CA 1
ATOM 632 C C . PHE A 1 83 ? 10.060 1.787 -12.981 1.00 86.31 83 PHE A C 1
ATOM 634 O O . PHE A 1 83 ? 9.351 1.576 -11.997 1.00 86.31 83 PHE A O 1
ATOM 641 N N . PHE A 1 84 ? 10.336 3.023 -13.399 1.00 89.06 84 PHE A N 1
ATOM 642 C CA . PHE A 1 84 ? 9.828 4.235 -12.760 1.00 89.06 84 PHE A CA 1
ATOM 643 C C . PHE A 1 84 ? 8.297 4.296 -12.774 1.00 89.06 84 PHE A C 1
ATOM 645 O O . PHE A 1 84 ? 7.682 4.552 -11.737 1.00 89.06 84 PHE A O 1
ATOM 652 N N . TRP A 1 85 ? 7.670 3.984 -13.912 1.00 90.75 85 TRP A N 1
ATOM 653 C CA . TRP A 1 85 ? 6.210 3.934 -14.010 1.00 90.75 85 TRP A CA 1
ATOM 654 C C . TRP A 1 85 ? 5.598 2.852 -13.121 1.00 90.75 85 TRP A C 1
ATOM 656 O O . TRP A 1 85 ? 4.595 3.112 -12.456 1.00 90.75 85 TRP A O 1
ATOM 666 N N . ILE A 1 86 ? 6.222 1.672 -13.045 1.00 92.25 86 ILE A N 1
ATOM 667 C CA . ILE A 1 86 ? 5.792 0.621 -12.114 1.00 92.25 86 ILE A CA 1
ATOM 668 C C . ILE A 1 86 ? 5.817 1.137 -10.677 1.00 92.25 86 ILE A C 1
ATOM 670 O O . ILE A 1 86 ? 4.822 0.989 -9.974 1.00 92.25 86 ILE A O 1
ATOM 674 N N . LEU A 1 87 ? 6.913 1.767 -10.246 1.00 91.94 87 LEU A N 1
ATOM 675 C CA . LEU A 1 87 ? 7.035 2.270 -8.877 1.00 91.94 87 LEU A CA 1
ATOM 676 C C . LEU A 1 87 ? 5.985 3.333 -8.539 1.00 91.94 87 LEU A C 1
ATOM 678 O O . LEU A 1 87 ? 5.395 3.269 -7.461 1.00 91.94 87 LEU A O 1
ATOM 682 N N . ILE A 1 88 ? 5.731 4.282 -9.446 1.00 94.12 88 ILE A N 1
ATOM 683 C CA . ILE A 1 88 ? 4.733 5.338 -9.226 1.00 94.12 88 ILE A CA 1
ATOM 684 C C . ILE A 1 88 ? 3.348 4.734 -9.031 1.00 94.12 88 ILE A C 1
ATOM 686 O O . ILE A 1 88 ? 2.710 4.972 -8.005 1.00 94.12 88 ILE A O 1
ATOM 690 N N . PHE A 1 89 ? 2.883 3.942 -9.997 1.00 95.88 89 PHE A N 1
ATOM 691 C CA . PHE A 1 89 ? 1.531 3.394 -9.934 1.00 95.88 89 PHE A CA 1
ATOM 692 C C . PHE A 1 89 ? 1.379 2.369 -8.814 1.00 95.88 89 PHE A C 1
ATOM 694 O O . PHE A 1 89 ? 0.303 2.265 -8.235 1.00 95.88 89 PHE A O 1
ATOM 701 N N . TRP A 1 90 ? 2.446 1.654 -8.461 1.00 96.31 90 TRP A N 1
ATOM 702 C CA . TRP A 1 90 ? 2.452 0.770 -7.304 1.00 96.31 90 TRP A CA 1
ATOM 703 C C . TRP A 1 90 ? 2.221 1.538 -5.995 1.00 96.31 90 TRP A C 1
ATOM 705 O O . T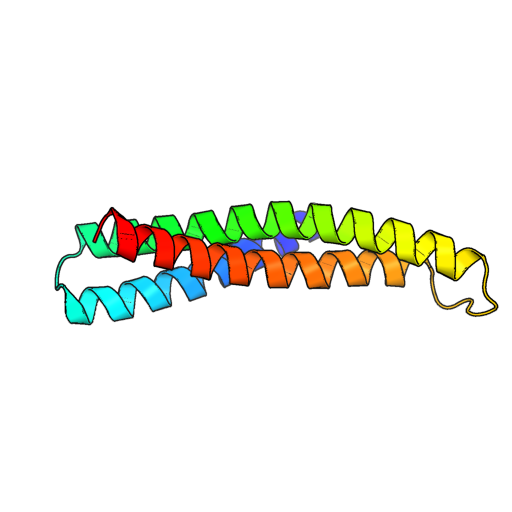RP A 1 90 ? 1.345 1.155 -5.222 1.00 96.31 90 TRP A O 1
ATOM 715 N N . ILE A 1 91 ? 2.928 2.654 -5.767 1.00 95.06 91 ILE A N 1
ATOM 716 C CA . ILE A 1 91 ? 2.729 3.491 -4.570 1.00 95.06 91 ILE A CA 1
ATOM 717 C C . ILE A 1 91 ? 1.330 4.116 -4.565 1.00 95.06 91 ILE A C 1
ATOM 719 O O . ILE A 1 91 ? 0.638 4.038 -3.550 1.00 95.06 91 ILE A O 1
ATOM 723 N N . ILE A 1 92 ? 0.901 4.704 -5.688 1.00 96.50 92 ILE A N 1
ATOM 724 C CA . ILE A 1 92 ? -0.433 5.314 -5.811 1.00 96.50 92 ILE A CA 1
ATOM 725 C C . ILE A 1 92 ? -1.514 4.272 -5.527 1.00 96.50 92 ILE A C 1
ATOM 727 O O . ILE A 1 92 ? -2.394 4.514 -4.707 1.00 96.50 92 ILE A O 1
ATOM 731 N N . GLY A 1 93 ? -1.394 3.085 -6.125 1.00 96.62 93 GLY A N 1
ATOM 732 C CA . GLY A 1 93 ? -2.324 1.986 -5.918 1.00 96.62 93 GLY A CA 1
ATOM 733 C C . GLY A 1 93 ? -2.422 1.568 -4.452 1.00 96.62 93 GLY A C 1
ATOM 734 O O . GLY A 1 93 ? -3.528 1.364 -3.961 1.00 96.62 93 GLY A O 1
ATOM 735 N N . ILE A 1 94 ? -1.300 1.496 -3.722 1.00 97.19 94 ILE A N 1
ATOM 736 C CA . ILE A 1 94 ? -1.324 1.193 -2.281 1.00 97.19 94 ILE A CA 1
ATOM 737 C C . ILE A 1 94 ? -2.121 2.247 -1.511 1.00 97.19 94 ILE A C 1
ATOM 739 O O . ILE A 1 94 ? -2.967 1.904 -0.685 1.00 97.19 94 ILE A O 1
ATOM 743 N N . ILE A 1 95 ? -1.860 3.528 -1.771 1.00 96.19 95 ILE A N 1
ATOM 744 C CA . ILE A 1 95 ? -2.512 4.625 -1.051 1.00 96.19 95 ILE A CA 1
ATOM 745 C C . ILE A 1 95 ? -4.011 4.649 -1.364 1.00 96.19 95 ILE A C 1
ATOM 747 O O . ILE A 1 95 ? -4.831 4.629 -0.446 1.00 96.19 95 ILE A O 1
ATOM 751 N N . GLU A 1 96 ? -4.375 4.649 -2.647 1.00 96.88 96 GLU A N 1
ATOM 752 C CA . GLU A 1 96 ? -5.771 4.682 -3.088 1.00 96.88 96 GLU A CA 1
ATOM 753 C C . GLU A 1 96 ? -6.540 3.459 -2.597 1.00 96.88 96 GLU A C 1
ATOM 755 O O . GLU A 1 96 ? -7.626 3.599 -2.036 1.00 96.88 96 GLU A O 1
ATOM 760 N N . GLY A 1 97 ? -5.958 2.267 -2.732 1.00 96.19 97 GLY A N 1
ATOM 761 C CA . GLY A 1 97 ? -6.558 1.033 -2.245 1.00 96.19 97 GLY A CA 1
ATOM 762 C C . GLY A 1 97 ? -6.803 1.065 -0.738 1.00 96.19 97 GLY A C 1
ATOM 763 O O . GLY A 1 97 ? -7.879 0.673 -0.281 1.00 96.19 97 GLY A O 1
ATOM 764 N N . ALA A 1 98 ? -5.848 1.580 0.042 1.00 95.62 98 ALA A N 1
ATOM 765 C CA . ALA A 1 98 ? -5.988 1.654 1.491 1.00 95.62 98 ALA A CA 1
ATOM 766 C C . ALA A 1 98 ? -7.057 2.661 1.925 1.00 95.62 98 ALA A C 1
ATOM 768 O O . ALA A 1 98 ? -7.847 2.384 2.834 1.00 95.62 98 ALA A O 1
ATOM 769 N N . VAL A 1 99 ? -7.121 3.814 1.257 1.00 95.75 99 VAL A N 1
ATOM 770 C CA . VAL A 1 99 ? -8.144 4.835 1.510 1.00 95.75 99 VAL A CA 1
ATOM 771 C C . VAL A 1 99 ? -9.528 4.322 1.112 1.00 95.75 99 VAL A C 1
ATOM 773 O O . VAL A 1 99 ? -10.455 4.391 1.919 1.00 95.75 99 VAL A O 1
ATOM 776 N N . LEU A 1 100 ? -9.673 3.753 -0.087 1.00 95.94 100 LEU A N 1
ATOM 777 C CA . LEU 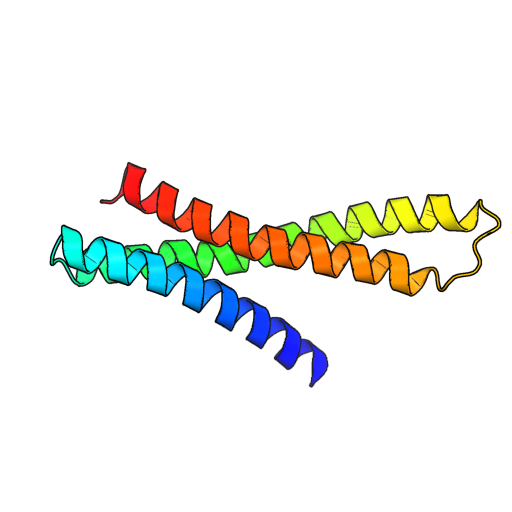A 1 100 ? -10.944 3.209 -0.569 1.00 95.94 100 LEU A CA 1
ATOM 778 C C . LEU A 1 100 ? -11.431 2.044 0.295 1.00 95.94 100 LEU A C 1
ATOM 780 O O . LEU A 1 100 ? -12.615 1.999 0.618 1.00 95.94 100 LEU A O 1
ATOM 784 N N . GLY A 1 101 ? -10.538 1.147 0.723 1.00 93.50 101 GLY A N 1
ATOM 785 C CA . GLY A 1 101 ? -10.880 0.058 1.641 1.00 93.50 101 GLY A CA 1
ATOM 786 C C . GLY A 1 101 ? -11.474 0.573 2.955 1.00 93.50 101 GLY A C 1
ATOM 787 O O . GLY A 1 101 ? -12.517 0.086 3.394 1.00 93.50 101 GLY A O 1
ATOM 788 N N . GLY A 1 102 ? -10.872 1.619 3.533 1.00 91.94 102 GLY A N 1
ATOM 789 C CA . GLY A 1 102 ? -11.404 2.285 4.724 1.00 91.94 102 GLY A CA 1
ATOM 790 C C . GLY A 1 102 ? -12.765 2.949 4.483 1.00 91.94 102 GLY A C 1
ATOM 791 O O . GLY A 1 102 ? -13.704 2.744 5.250 1.00 91.94 102 GLY A O 1
ATOM 792 N N . LEU A 1 103 ? -12.911 3.687 3.379 1.00 93.31 103 LEU A N 1
ATOM 793 C CA . LEU A 1 103 ? -14.166 4.364 3.025 1.00 93.31 103 LEU A CA 1
ATOM 794 C C . LEU A 1 103 ? -15.320 3.385 2.762 1.00 93.31 103 LEU A C 1
ATOM 796 O O . LEU A 1 103 ? -16.447 3.635 3.189 1.00 93.31 103 LEU A O 1
ATOM 800 N N . ILE A 1 104 ? -15.053 2.270 2.076 1.00 91.94 104 ILE A N 1
ATOM 801 C CA . ILE A 1 104 ? -16.040 1.210 1.826 1.00 91.94 104 ILE A CA 1
ATOM 802 C C . ILE A 1 104 ? -16.507 0.615 3.153 1.00 91.94 104 ILE A C 1
ATOM 804 O O . ILE A 1 104 ? -17.710 0.450 3.352 1.00 91.94 104 ILE A O 1
ATOM 808 N N . PHE A 1 105 ? -15.584 0.341 4.078 1.00 91.94 105 PHE A N 1
ATOM 809 C CA . PHE A 1 105 ? -15.955 -0.150 5.399 1.00 91.94 105 PHE A CA 1
ATOM 810 C C . PHE A 1 105 ? -16.881 0.830 6.124 1.00 91.94 105 PHE A C 1
ATOM 812 O O . PHE A 1 105 ? -17.962 0.441 6.558 1.00 91.94 105 PHE A O 1
ATOM 819 N N . ILE A 1 106 ? -16.498 2.109 6.183 1.00 89.56 106 ILE A N 1
ATOM 820 C CA . ILE A 1 106 ? -17.292 3.141 6.863 1.00 89.56 106 ILE A CA 1
ATOM 821 C C . ILE A 1 106 ? -18.694 3.263 6.253 1.00 89.56 106 ILE A C 1
ATOM 823 O O . ILE A 1 106 ? -19.671 3.473 6.961 1.00 89.56 106 ILE A O 1
ATOM 827 N N . ARG A 1 107 ? -18.815 3.115 4.933 1.00 90.44 107 ARG A N 1
ATOM 828 C CA . ARG A 1 107 ? -20.102 3.254 4.248 1.00 90.44 107 ARG A CA 1
ATOM 829 C C . ARG A 1 107 ? -21.058 2.083 4.482 1.00 90.44 107 ARG A C 1
ATOM 831 O O . ARG A 1 107 ? -22.266 2.299 4.469 1.00 90.44 107 ARG A O 1
ATOM 838 N N . PHE A 1 108 ? -20.542 0.859 4.596 1.00 89.25 108 PHE A N 1
ATOM 839 C CA . PHE A 1 108 ? -21.372 -0.352 4.540 1.00 89.25 108 PHE A CA 1
ATOM 840 C C . PHE A 1 108 ? -21.370 -1.192 5.823 1.00 89.25 108 PHE A C 1
ATOM 842 O O . PHE A 1 108 ? -22.245 -2.042 5.971 1.00 89.25 108 PHE A O 1
ATOM 849 N N . TYR A 1 109 ? -20.410 -0.985 6.727 1.00 80.81 109 TYR A N 1
ATOM 850 C CA . TYR A 1 109 ? -20.147 -1.887 7.856 1.00 80.81 109 TYR A CA 1
ATOM 851 C C . TYR A 1 109 ? -19.876 -1.175 9.197 1.00 80.81 109 TYR A C 1
ATOM 853 O O . TYR A 1 109 ? -19.630 -1.858 10.193 1.00 80.81 109 TYR A O 1
ATOM 861 N N . SER A 1 110 ? -19.900 0.162 9.222 1.00 69.81 110 SER A N 1
ATOM 862 C CA . SER A 1 110 ? -19.728 1.024 10.406 1.00 69.81 110 SER A CA 1
ATOM 863 C C . SER A 1 110 ? -21.071 1.499 10.933 1.00 69.81 110 SER A C 1
ATOM 865 O O . SER A 1 110 ? -21.821 2.072 10.115 1.00 69.81 110 SER A O 1
#

Foldseek 3Di:
DVVVVVVVVVLQVLQQVLLVVLLVVVCVPPVDNVLSVQLSVLLSVLLVVLLVVLLVVLQVVLVVVLVVVVVDPDPDPSVVSSVVSSVVSNNVRNNVRSVVSNVVCVVPPD

Sequence (110 aa):
MKGIIFVTTIAVVISAIIGSLWAIIYLLYSQNIQITLNLFFYSFFGGLFGGIVGGFIGHLVGLRAYKEATGGIFIVGEGLVWFFWILIFWIIGIIEGAVLGGLIFIRFYS

pLDDT: mean 87.47, std 12.0, range [51.31, 97.56]

Secondary structure (DSSP, 8-state):
-HHHHHHHHHHHHHHHHHHHHHHHHHHHHH--HHHHHHHHHHHHHHHHHHHHHHHHHHHHHHHHHHHHHTTSS--S-HHHHHHHHHHHHHHHHHHHHHHHHHHHHHHHT-